Protein AF-A0A9E3YZF7-F1 (afdb_monomer_lite)

pLDDT: mean 89.12, std 10.23, range [32.84, 97.62]

Sequence (125 aa):
ADRARIAAEIYQISLGYLQSQLSGKREDRLLELAFHHESVRYPTLHEMVVREGKEQLAYLEIVHRALGSTAPEEDAGLTFALFRQLEQSAAIEGRPRLDMMRIRRVLHRHITLCSGIDLPAGDGA

Foldseek 3Di:
DVLLVLLVVCLVVVLVVLCVCQPPPLVVLVVVVVLVVCLVPDVVSVVVVVVVLVVQLVVQLVSLVVLVFPCSSVLSVVVSVLSNVLSVCSSVVVDPDRPSVVVLVSSQVSSCVSNVDNHPSPDDD

Radius of gyration: 15.63 Å; chains: 1; bounding box: 46×19×40 Å

Secondary structure (DSSP, 8-state):
-HHHHHHHHHHHHHHHHHHHHHSS-HHHHHHHHHHHHHTTT-HHHHHHHHHHHHHHHHHHHHHHHHHT-SSHHHHHHHHHHHHHHHHHHHHHH--SS--HHHHHHHHHHHHHHHH----------

Structure (mmCIF, N/CA/C/O backbone):
data_AF-A0A9E3YZF7-F1
#
_entry.id   AF-A0A9E3YZF7-F1
#
loop_
_atom_site.group_PDB
_atom_site.id
_atom_site.type_symbol
_atom_site.label_atom_id
_atom_site.label_alt_id
_atom_site.label_comp_id
_atom_site.label_asym_id
_atom_site.label_entity_id
_atom_site.label_seq_id
_atom_site.pdbx_PDB_ins_code
_atom_site.Cartn_x
_atom_site.Cartn_y
_atom_site.Cartn_z
_atom_site.occupancy
_atom_site.B_iso_or_equiv
_atom_site.auth_seq_id
_atom_site.auth_comp_id
_atom_site.auth_asym_id
_atom_site.auth_atom_id
_atom_site.pdbx_PDB_model_num
ATOM 1 N N . ALA A 1 1 ? 18.743 0.797 -17.522 1.00 61.06 1 ALA A N 1
ATOM 2 C CA . ALA A 1 1 ? 19.389 1.564 -16.438 1.00 61.06 1 ALA A CA 1
ATOM 3 C C . ALA A 1 1 ? 18.359 2.389 -15.666 1.00 61.06 1 ALA A C 1
ATOM 5 O O . ALA A 1 1 ? 18.198 2.148 -14.477 1.00 61.06 1 ALA A O 1
ATOM 6 N N . ASP A 1 2 ? 17.583 3.257 -16.327 1.00 81.12 2 ASP A N 1
ATOM 7 C CA . ASP A 1 2 ? 16.636 4.144 -15.627 1.00 81.12 2 ASP A CA 1
ATOM 8 C C . ASP A 1 2 ? 15.469 3.438 -14.932 1.00 81.12 2 ASP A C 1
ATOM 10 O O . ASP A 1 2 ? 15.172 3.765 -13.791 1.00 81.12 2 ASP A O 1
ATOM 14 N N . ARG A 1 3 ? 14.853 2.417 -15.546 1.00 78.75 3 ARG A N 1
ATOM 15 C CA . ARG A 1 3 ? 13.726 1.693 -14.918 1.00 78.75 3 ARG A CA 1
ATOM 16 C C . ARG A 1 3 ? 14.105 1.021 -13.594 1.00 78.75 3 ARG A C 1
ATOM 18 O O . ARG A 1 3 ? 13.315 1.040 -12.661 1.00 78.75 3 ARG A O 1
ATOM 25 N N . ALA A 1 4 ? 15.319 0.472 -13.496 1.00 83.38 4 ALA A N 1
ATOM 26 C CA . ALA A 1 4 ? 15.799 -0.163 -12.268 1.00 83.38 4 ALA A CA 1
ATOM 27 C C . ALA A 1 4 ? 16.071 0.865 -11.165 1.00 83.38 4 ALA A C 1
ATOM 29 O O . ALA A 1 4 ? 15.709 0.641 -10.013 1.00 83.38 4 ALA A O 1
ATOM 30 N N . ARG A 1 5 ? 16.636 2.024 -11.529 1.00 85.69 5 ARG A N 1
ATOM 31 C CA . ARG A 1 5 ? 16.801 3.156 -10.612 1.00 85.69 5 ARG A CA 1
ATOM 32 C C . ARG A 1 5 ? 15.447 3.667 -10.111 1.00 85.69 5 ARG A C 1
ATOM 34 O O . ARG A 1 5 ? 15.271 3.809 -8.909 1.00 85.69 5 ARG A O 1
ATOM 41 N N . ILE A 1 6 ? 14.484 3.871 -11.011 1.00 84.69 6 ILE A N 1
ATOM 42 C CA . ILE A 1 6 ? 13.131 4.335 -10.666 1.00 84.69 6 ILE A CA 1
ATOM 43 C C . ILE A 1 6 ? 12.419 3.318 -9.763 1.00 84.69 6 ILE A C 1
ATOM 45 O O . ILE A 1 6 ? 11.833 3.704 -8.759 1.00 84.69 6 ILE A O 1
ATOM 49 N N . ALA A 1 7 ? 12.501 2.020 -10.066 1.00 86.19 7 ALA A N 1
ATOM 50 C CA . ALA A 1 7 ? 11.917 0.978 -9.222 1.00 86.19 7 ALA A CA 1
ATOM 51 C C . ALA A 1 7 ? 12.547 0.955 -7.816 1.00 86.19 7 ALA A C 1
ATOM 53 O O . ALA A 1 7 ? 11.830 0.821 -6.823 1.00 86.19 7 ALA A O 1
ATOM 54 N N . ALA A 1 8 ? 13.866 1.150 -7.713 1.00 88.19 8 ALA A N 1
ATOM 55 C CA . ALA A 1 8 ? 14.553 1.263 -6.429 1.00 88.19 8 ALA A CA 1
ATOM 56 C C . ALA A 1 8 ? 14.129 2.524 -5.652 1.00 88.19 8 ALA A C 1
ATOM 58 O O . ALA A 1 8 ? 13.881 2.446 -4.450 1.00 88.19 8 ALA A O 1
ATOM 59 N N . GLU A 1 9 ? 13.990 3.669 -6.325 1.00 89.06 9 GLU A N 1
ATOM 60 C CA . GLU A 1 9 ? 13.493 4.914 -5.723 1.00 89.06 9 GLU A CA 1
ATOM 61 C C . GLU A 1 9 ? 12.051 4.762 -5.226 1.00 89.06 9 GLU A C 1
ATOM 63 O O . GLU A 1 9 ? 11.758 5.105 -4.082 1.00 89.06 9 GLU A O 1
ATOM 68 N N . ILE A 1 10 ? 11.165 4.169 -6.031 1.00 87.81 10 ILE A N 1
ATOM 69 C CA . ILE A 1 10 ? 9.775 3.892 -5.646 1.00 87.81 10 ILE A CA 1
ATOM 70 C C . ILE A 1 10 ? 9.719 2.950 -4.447 1.00 87.81 10 ILE A C 1
ATOM 72 O O . ILE A 1 10 ? 8.917 3.178 -3.541 1.00 87.81 10 ILE A O 1
ATOM 76 N N . TYR A 1 11 ? 10.584 1.935 -4.392 1.00 90.50 11 TYR A N 1
ATOM 77 C CA . TYR A 1 11 ? 10.699 1.069 -3.221 1.00 90.50 11 TYR A CA 1
ATOM 78 C C . TYR A 1 11 ? 11.082 1.854 -1.961 1.00 90.50 11 TYR A C 1
ATOM 80 O O . TYR A 1 1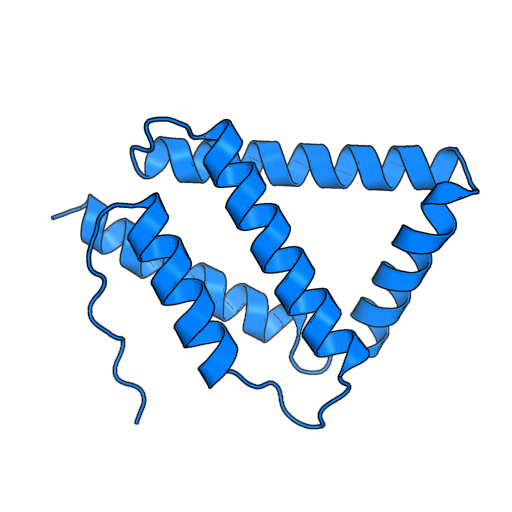1 ? 10.419 1.705 -0.935 1.00 90.50 11 TYR A O 1
ATOM 88 N N . GLN A 1 12 ? 12.089 2.731 -2.030 1.00 91.50 12 GLN A N 1
ATOM 89 C CA . GLN A 1 12 ? 12.503 3.536 -0.874 1.00 91.50 12 GLN A CA 1
ATOM 90 C C . GLN A 1 12 ? 11.423 4.535 -0.439 1.00 91.50 12 GLN A C 1
ATOM 92 O O . GLN A 1 12 ? 11.146 4.652 0.755 1.00 91.50 12 GLN A O 1
ATOM 97 N N . ILE A 1 13 ? 10.766 5.207 -1.389 1.00 91.19 13 ILE A N 1
ATOM 98 C CA . ILE A 1 13 ? 9.657 6.133 -1.113 1.00 91.19 13 ILE A CA 1
ATOM 99 C C . ILE A 1 13 ? 8.499 5.390 -0.444 1.00 91.19 13 ILE A C 1
ATOM 101 O O . ILE A 1 13 ? 7.995 5.825 0.589 1.00 91.19 13 ILE A O 1
ATOM 105 N N . SER A 1 14 ? 8.111 4.243 -0.998 1.00 91.19 14 SER A N 1
ATOM 106 C CA . SER A 1 14 ? 7.028 3.405 -0.480 1.00 91.19 14 SER A CA 1
ATOM 107 C C . SER A 1 14 ? 7.320 2.904 0.935 1.00 91.19 14 SER A C 1
ATOM 109 O O . SER A 1 14 ? 6.450 2.916 1.807 1.00 91.19 14 SER A O 1
ATOM 111 N N . LEU A 1 15 ? 8.568 2.508 1.192 1.00 92.25 15 LEU A N 1
ATOM 112 C CA . LEU A 1 15 ? 9.001 2.075 2.512 1.00 92.25 15 LEU A CA 1
ATOM 113 C C . LEU A 1 15 ? 8.978 3.226 3.526 1.00 92.25 15 LEU A C 1
ATOM 115 O O . LEU A 1 15 ? 8.482 3.050 4.639 1.00 92.25 15 LEU A O 1
ATOM 119 N N . GLY A 1 16 ? 9.481 4.400 3.134 1.00 91.75 16 GLY A N 1
ATOM 120 C CA . GLY A 1 16 ? 9.447 5.607 3.959 1.00 91.75 16 GLY A CA 1
ATOM 121 C C . GLY A 1 16 ? 8.018 6.043 4.276 1.00 91.75 16 GLY A C 1
ATOM 122 O O . GLY A 1 16 ? 7.713 6.358 5.428 1.00 91.75 16 GLY A O 1
ATOM 123 N N . TYR A 1 17 ? 7.120 5.973 3.290 1.00 90.00 17 TYR A N 1
ATOM 124 C CA . TYR A 1 17 ? 5.695 6.226 3.477 1.00 90.00 17 TYR A CA 1
ATOM 125 C C . TYR A 1 17 ? 5.106 5.292 4.540 1.00 90.00 17 TYR A C 1
ATOM 127 O O . TYR A 1 17 ? 4.625 5.782 5.562 1.00 90.00 17 TYR A O 1
ATOM 135 N N . LEU A 1 18 ? 5.223 3.970 4.369 1.00 90.12 18 LEU A N 1
ATOM 136 C CA . LEU A 1 18 ? 4.669 2.989 5.311 1.00 90.12 18 LEU A CA 1
ATOM 137 C C . LEU A 1 18 ? 5.261 3.147 6.715 1.00 90.12 18 LEU A C 1
ATOM 139 O O . LEU A 1 18 ? 4.534 3.118 7.706 1.00 90.12 18 LEU A O 1
ATOM 143 N N . GLN A 1 19 ? 6.569 3.389 6.819 1.00 91.31 19 GLN A N 1
ATOM 144 C CA . GLN A 1 19 ? 7.202 3.660 8.105 1.00 91.31 19 GLN A CA 1
ATOM 145 C C . GLN A 1 19 ? 6.609 4.912 8.768 1.00 91.31 19 GLN A C 1
ATOM 147 O O . GLN A 1 19 ? 6.318 4.879 9.963 1.00 91.31 19 GLN A O 1
ATOM 152 N N . SER A 1 20 ? 6.389 5.989 8.011 1.00 89.62 20 SER A N 1
ATOM 153 C CA . SER A 1 20 ? 5.836 7.253 8.519 1.00 89.62 20 SER A CA 1
ATOM 154 C C . SER A 1 20 ? 4.348 7.180 8.886 1.00 89.62 20 SER A C 1
ATOM 156 O O . SER A 1 20 ? 3.895 7.910 9.769 1.00 89.62 20 SER A O 1
ATOM 158 N N . GLN A 1 21 ? 3.578 6.324 8.206 1.00 85.00 21 GLN A N 1
ATOM 159 C CA . GLN A 1 21 ? 2.146 6.141 8.459 1.00 85.00 21 GLN A CA 1
ATOM 160 C C . GLN A 1 21 ? 1.880 5.190 9.623 1.00 85.00 21 GLN A C 1
ATOM 162 O O . GLN A 1 21 ? 0.835 5.285 10.255 1.00 85.00 21 GLN A O 1
ATOM 167 N N . LEU A 1 22 ? 2.813 4.284 9.923 1.00 85.50 22 LEU A N 1
ATOM 168 C CA . LEU A 1 22 ? 2.596 3.227 10.912 1.00 85.50 22 LEU A CA 1
ATOM 169 C C . LEU A 1 22 ? 3.386 3.426 12.205 1.00 85.50 22 LEU A C 1
ATOM 171 O O . LEU A 1 22 ? 2.968 2.946 13.259 1.00 85.50 22 LEU A O 1
ATOM 175 N N . SER A 1 23 ? 4.501 4.158 12.172 1.00 87.56 23 SER A N 1
ATOM 176 C CA . SER A 1 23 ? 5.291 4.430 13.377 1.00 87.56 23 SER A CA 1
ATOM 177 C C . SER A 1 23 ? 4.618 5.502 14.230 1.00 87.56 23 SER A C 1
ATOM 179 O O . SER A 1 23 ? 4.558 6.663 13.840 1.00 87.56 23 SER A O 1
ATOM 181 N N . GLY A 1 24 ? 4.118 5.118 15.407 1.00 82.50 24 GLY A N 1
ATOM 182 C CA . GLY A 1 24 ? 3.544 6.054 16.382 1.00 82.50 24 GLY A CA 1
ATOM 183 C C . GLY A 1 24 ? 2.151 6.597 16.041 1.00 82.50 24 GLY A C 1
ATOM 184 O O . GLY A 1 24 ? 1.628 7.390 16.810 1.00 82.50 24 GLY A O 1
ATOM 185 N N . LYS A 1 25 ? 1.527 6.151 14.941 1.00 86.25 25 LYS A N 1
ATOM 186 C CA . LYS A 1 25 ? 0.201 6.614 14.475 1.00 86.25 25 LYS A CA 1
ATOM 187 C C . LYS A 1 25 ? -0.896 5.555 14.575 1.00 86.25 25 LYS A C 1
ATOM 189 O O . LYS A 1 25 ? -1.870 5.558 13.828 1.00 86.25 25 L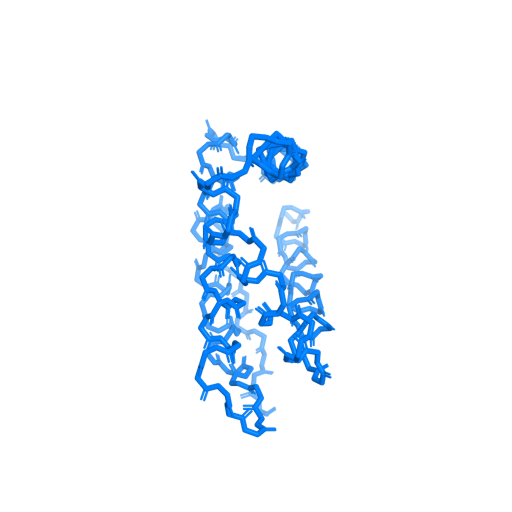YS A O 1
ATOM 194 N N . ARG A 1 26 ? -0.729 4.587 15.478 1.00 87.81 26 ARG A N 1
ATOM 195 C CA . ARG A 1 26 ? -1.664 3.461 15.603 1.00 87.81 26 ARG A CA 1
ATOM 196 C C . ARG A 1 26 ? -3.096 3.924 15.886 1.00 87.81 26 ARG A C 1
ATOM 198 O O . ARG A 1 26 ? -4.026 3.342 15.341 1.00 87.81 26 ARG A O 1
ATOM 205 N N . GLU A 1 27 ? -3.265 4.923 16.747 1.00 90.25 27 GLU A N 1
ATOM 206 C CA . GLU A 1 27 ? -4.588 5.442 17.115 1.00 90.25 27 GLU A CA 1
ATOM 207 C C . GLU A 1 27 ? -5.304 6.046 15.904 1.00 90.25 27 GLU A C 1
ATOM 209 O O . GLU A 1 27 ? -6.443 5.669 15.634 1.00 90.25 27 GLU A O 1
ATOM 214 N N . ASP A 1 28 ? -4.601 6.851 15.105 1.00 90.62 28 ASP A N 1
ATOM 215 C CA . ASP A 1 28 ? -5.127 7.399 13.850 1.00 90.62 28 ASP A CA 1
ATOM 216 C C . ASP A 1 28 ? -5.547 6.282 12.883 1.00 90.62 28 ASP A C 1
ATOM 218 O O . ASP A 1 28 ? -6.643 6.316 12.328 1.00 90.62 28 ASP A O 1
ATOM 222 N N . ARG A 1 29 ? -4.722 5.236 12.724 1.00 91.06 29 ARG A N 1
ATOM 223 C CA . ARG A 1 29 ? -5.047 4.097 11.843 1.00 91.06 29 ARG A CA 1
ATOM 224 C C . ARG A 1 29 ? -6.264 3.305 12.320 1.00 91.06 29 ARG A C 1
ATOM 226 O O . ARG A 1 29 ? -7.047 2.828 11.503 1.00 91.06 29 ARG A O 1
ATOM 233 N N . LEU A 1 30 ? -6.432 3.138 13.632 1.00 92.88 30 LEU A N 1
ATOM 234 C CA . LEU A 1 30 ? -7.620 2.489 14.190 1.00 92.88 30 LEU A CA 1
ATOM 235 C C . LEU A 1 30 ? -8.874 3.330 13.971 1.00 92.88 30 LEU A C 1
ATOM 237 O O . LEU A 1 30 ? -9.926 2.775 13.657 1.00 92.88 30 LEU A O 1
ATOM 241 N N . LEU A 1 31 ? -8.758 4.650 14.120 1.00 93.31 31 LEU A N 1
ATOM 242 C CA . LEU A 1 31 ? -9.848 5.574 13.854 1.00 93.31 31 LEU A CA 1
ATOM 243 C C . LEU A 1 31 ? -10.257 5.523 12.378 1.00 93.31 31 LEU A C 1
ATOM 245 O O . LEU A 1 31 ? -11.437 5.362 12.077 1.00 93.31 31 LEU A O 1
ATOM 249 N N . GLU A 1 32 ? -9.293 5.578 11.458 1.00 91.44 32 GLU A N 1
ATOM 250 C CA . GLU A 1 32 ? -9.543 5.408 10.024 1.00 91.44 32 GLU A CA 1
ATOM 251 C C . GLU A 1 32 ? -10.218 4.065 9.724 1.00 91.44 32 GLU A C 1
ATOM 253 O O . GLU A 1 32 ? -11.222 4.027 9.015 1.00 91.44 32 GLU A O 1
ATOM 258 N N . LEU A 1 33 ? -9.736 2.961 10.305 1.00 93.25 33 LEU A N 1
ATOM 259 C CA . LEU A 1 33 ? -10.353 1.644 10.128 1.00 93.25 33 LEU A CA 1
ATOM 260 C C . LEU A 1 33 ? -11.807 1.617 10.626 1.00 93.25 33 LEU A C 1
ATOM 262 O O . LEU A 1 33 ? -12.675 1.048 9.961 1.00 93.25 33 LEU A O 1
ATOM 266 N N . ALA A 1 34 ? -12.089 2.263 11.760 1.00 93.62 34 ALA A N 1
ATOM 267 C CA . ALA A 1 34 ? -13.446 2.408 12.271 1.00 93.62 34 ALA A CA 1
ATOM 268 C C . ALA A 1 34 ? -14.328 3.212 11.302 1.00 93.62 34 ALA A C 1
ATOM 270 O O . ALA A 1 34 ? -15.430 2.767 10.989 1.00 93.62 34 ALA A O 1
ATOM 271 N N . PHE A 1 35 ? -13.833 4.327 10.750 1.00 93.38 35 PHE A N 1
ATOM 272 C CA . PHE A 1 35 ? -14.545 5.088 9.717 1.00 93.38 35 PHE A CA 1
ATOM 273 C C . PHE A 1 35 ? -14.801 4.256 8.456 1.00 93.38 35 PHE A C 1
ATOM 275 O O . PHE A 1 35 ? -15.904 4.292 7.915 1.00 93.38 35 PHE A O 1
ATOM 282 N N . HIS A 1 36 ? -13.838 3.451 8.007 1.00 93.00 36 HIS A N 1
ATOM 283 C CA . HIS A 1 36 ? -14.054 2.551 6.876 1.00 93.00 36 HIS A CA 1
ATOM 284 C C . HIS A 1 36 ? -15.159 1.527 7.154 1.00 93.00 36 HIS A C 1
ATOM 286 O O . HIS A 1 36 ? -16.019 1.323 6.299 1.00 93.00 36 HIS A O 1
ATOM 292 N N . HIS A 1 37 ? -15.186 0.913 8.338 1.00 93.81 37 HIS A N 1
ATOM 293 C CA . HIS A 1 37 ? -16.262 -0.010 8.713 1.00 93.81 37 HIS A CA 1
ATOM 294 C C . HIS A 1 37 ? -17.622 0.692 8.786 1.00 93.81 37 HIS A C 1
ATOM 296 O O . HIS A 1 37 ? -18.624 0.178 8.292 1.00 93.81 37 HIS A O 1
ATOM 302 N N . GLU A 1 38 ? -17.653 1.885 9.367 1.00 96.62 38 GLU A N 1
ATOM 303 C CA . GLU A 1 38 ? -18.882 2.644 9.567 1.00 96.62 38 GLU A CA 1
ATOM 304 C C . GLU A 1 38 ? -19.416 3.239 8.249 1.00 96.62 38 GLU A C 1
ATOM 306 O O . GLU A 1 38 ? -20.622 3.426 8.078 1.00 96.62 38 GLU A O 1
ATOM 311 N N . SER A 1 39 ? -18.546 3.428 7.251 1.00 97.06 39 SER A N 1
ATOM 312 C CA . SER A 1 39 ? -18.927 3.851 5.897 1.00 97.06 39 SER A CA 1
ATOM 313 C C . SER A 1 39 ? -19.922 2.903 5.223 1.00 97.06 39 SER A C 1
ATOM 315 O O . SER A 1 39 ? -20.680 3.324 4.358 1.00 97.06 39 SER A O 1
ATOM 317 N N . VAL A 1 40 ? -19.987 1.637 5.647 1.00 95.75 40 VAL A N 1
ATOM 318 C CA . VAL A 1 40 ? -20.958 0.659 5.131 1.00 95.75 40 VAL A CA 1
ATOM 319 C C . VAL A 1 40 ? -22.398 1.029 5.519 1.00 95.75 40 VAL A C 1
ATOM 321 O O . VAL A 1 40 ? -23.345 0.586 4.875 1.00 95.75 40 VAL A O 1
ATOM 324 N N . ARG A 1 41 ? -22.580 1.844 6.565 1.00 96.38 41 ARG A N 1
ATOM 325 C CA . ARG A 1 41 ? -23.892 2.210 7.119 1.00 96.38 41 ARG A CA 1
ATOM 326 C C . ARG A 1 41 ? -24.292 3.656 6.848 1.00 96.38 41 ARG A C 1
ATOM 328 O O . ARG A 1 41 ? -25.485 3.940 6.794 1.00 96.38 41 ARG A O 1
ATOM 335 N N . TYR A 1 42 ? -23.329 4.559 6.665 1.00 97.00 42 TYR A N 1
ATOM 336 C CA . TYR A 1 42 ? -23.597 5.985 6.461 1.00 97.00 42 TYR A CA 1
ATOM 337 C C . TYR A 1 42 ? -23.259 6.431 5.031 1.00 97.00 42 TYR A C 1
ATOM 339 O O . TYR A 1 42 ? -22.076 6.516 4.695 1.00 97.00 42 TYR A O 1
ATOM 347 N N . PRO A 1 43 ? -24.261 6.797 4.203 1.00 95.19 43 PRO A N 1
ATOM 348 C CA . PRO A 1 43 ? -24.059 7.127 2.787 1.00 95.19 43 PRO A CA 1
ATOM 349 C C . PRO A 1 43 ? -23.035 8.237 2.527 1.00 95.19 43 PRO A C 1
ATOM 351 O O . PRO A 1 43 ? -22.188 8.109 1.652 1.00 95.19 43 PRO A O 1
ATOM 354 N N . THR A 1 44 ? -23.044 9.307 3.323 1.00 95.50 44 THR A N 1
ATOM 355 C CA . THR A 1 44 ? -22.083 10.410 3.156 1.00 95.50 44 THR A CA 1
ATOM 356 C C . THR A 1 44 ? -20.646 9.959 3.415 1.00 95.50 44 THR A C 1
ATOM 358 O O . THR A 1 44 ? -19.731 10.331 2.685 1.00 95.50 44 THR A O 1
ATOM 361 N N . LEU A 1 45 ? -20.438 9.115 4.429 1.00 94.88 45 LEU A N 1
ATOM 362 C CA . LEU A 1 45 ? -19.122 8.555 4.727 1.00 94.88 45 LEU A CA 1
ATOM 363 C C . LEU A 1 45 ? -18.695 7.544 3.653 1.00 94.88 45 LEU A C 1
ATOM 365 O O . LEU A 1 45 ? -17.527 7.516 3.273 1.00 94.88 45 LEU A O 1
ATOM 369 N N . HIS A 1 46 ? -19.644 6.768 3.121 1.00 96.88 46 HIS A N 1
ATOM 370 C CA . HIS A 1 46 ? -19.422 5.878 1.983 1.00 96.88 46 HIS A CA 1
ATOM 371 C C . HIS A 1 46 ? -18.881 6.634 0.767 1.00 96.88 46 HIS A C 1
ATOM 373 O O . HIS A 1 46 ? -17.855 6.254 0.208 1.00 96.88 46 HIS A O 1
ATOM 379 N N . GLU A 1 47 ? -19.532 7.733 0.383 1.00 96.62 47 GLU A N 1
ATOM 380 C CA . GLU A 1 47 ? -19.110 8.559 -0.753 1.00 96.62 47 GLU A CA 1
ATOM 381 C C . GLU A 1 47 ? -17.692 9.111 -0.568 1.00 96.62 47 GLU A C 1
AT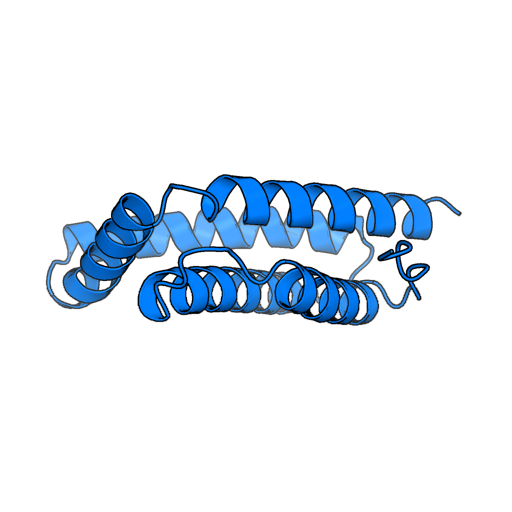OM 383 O O . GLU A 1 47 ? -16.902 9.116 -1.514 1.00 96.62 47 GLU A O 1
ATOM 388 N N . MET A 1 48 ? -17.346 9.529 0.654 1.00 95.44 48 MET A N 1
ATOM 389 C CA . MET A 1 48 ? -16.002 10.013 0.975 1.00 95.44 48 MET A CA 1
ATOM 390 C C . MET A 1 48 ? -14.947 8.912 0.830 1.00 95.44 48 MET A C 1
ATOM 392 O O . MET A 1 48 ? -13.934 9.142 0.173 1.00 95.44 48 MET A O 1
ATOM 396 N N . VAL A 1 49 ? -15.200 7.722 1.385 1.00 94.50 49 VAL A N 1
ATOM 397 C CA . VAL A 1 49 ? -14.298 6.561 1.290 1.00 94.50 49 VAL A CA 1
A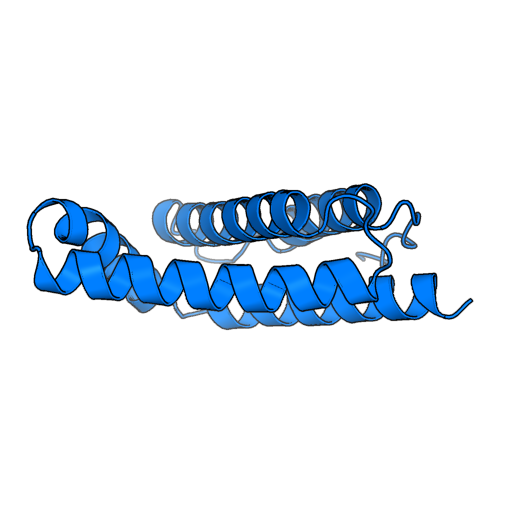TOM 398 C C . VAL A 1 49 ? -14.132 6.098 -0.160 1.00 94.50 49 VAL A C 1
ATOM 400 O O . VAL A 1 49 ? -13.021 5.830 -0.608 1.00 94.50 49 VAL A O 1
ATOM 403 N N . VAL A 1 50 ? -15.221 6.037 -0.932 1.00 95.62 50 VAL A N 1
ATOM 404 C CA . VAL A 1 50 ? -15.164 5.647 -2.349 1.00 95.62 50 VAL A CA 1
ATOM 405 C C . VAL A 1 50 ? -14.373 6.663 -3.170 1.00 95.62 50 VAL A C 1
ATOM 407 O O . VAL A 1 50 ? -13.601 6.272 -4.046 1.00 95.62 50 VAL A O 1
ATOM 410 N N . ARG A 1 51 ? -14.553 7.963 -2.912 1.00 96.06 51 ARG A N 1
ATOM 411 C CA . ARG A 1 51 ? -13.801 9.014 -3.605 1.00 96.06 51 ARG A CA 1
ATOM 412 C C . ARG A 1 51 ? -12.310 8.946 -3.274 1.00 96.06 51 ARG A C 1
ATOM 414 O O . ARG A 1 51 ? -11.506 8.944 -4.199 1.00 96.06 51 ARG A O 1
ATOM 421 N N . GLU A 1 52 ? -11.962 8.832 -1.996 1.00 94.06 52 GLU A N 1
ATOM 422 C CA . GLU A 1 52 ? -10.571 8.701 -1.542 1.00 94.06 52 GLU A CA 1
ATOM 423 C C . GLU A 1 52 ? -9.881 7.483 -2.176 1.00 94.06 52 GLU A C 1
ATOM 425 O O . GLU A 1 52 ? -8.801 7.618 -2.753 1.00 94.06 52 GLU A O 1
ATOM 430 N N . GLY A 1 53 ? -10.543 6.322 -2.192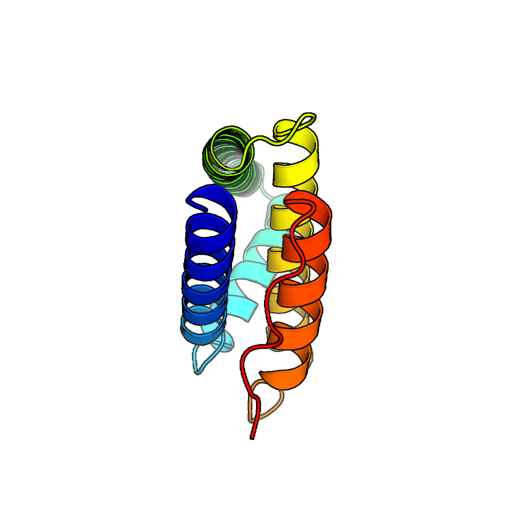 1.00 94.75 53 GLY A N 1
ATOM 431 C CA . GLY A 1 53 ? -10.024 5.132 -2.869 1.00 94.75 53 GLY A CA 1
ATOM 432 C C . GLY A 1 53 ? -9.807 5.333 -4.375 1.00 94.75 53 GLY A C 1
ATOM 433 O O . GLY A 1 53 ? -8.779 4.919 -4.910 1.00 94.75 53 GLY A O 1
ATOM 434 N N . LYS A 1 54 ? -10.733 6.010 -5.072 1.00 96.94 54 LYS A N 1
ATOM 435 C CA . LYS A 1 54 ? -10.585 6.326 -6.507 1.00 96.94 54 LYS A CA 1
ATOM 436 C C . LYS A 1 54 ? -9.402 7.253 -6.781 1.00 96.94 54 LYS A C 1
ATOM 438 O O . LYS A 1 54 ? -8.678 7.032 -7.747 1.00 96.94 54 LYS A O 1
ATOM 443 N N . GLU A 1 55 ? -9.198 8.267 -5.945 1.00 95.88 55 GLU A N 1
ATOM 444 C CA . GLU A 1 55 ? -8.069 9.196 -6.069 1.00 95.88 55 GLU A CA 1
ATOM 445 C C . GLU A 1 55 ? -6.727 8.473 -5.875 1.00 95.88 55 GLU A C 1
ATOM 447 O O . GLU A 1 55 ? -5.793 8.681 -6.652 1.00 95.88 55 GLU A O 1
ATOM 452 N N . GLN A 1 56 ? -6.642 7.563 -4.898 1.00 95.00 56 GLN A N 1
ATOM 453 C CA . GLN A 1 56 ? -5.438 6.758 -4.673 1.00 95.00 56 GLN A CA 1
ATOM 454 C C . GLN A 1 56 ? -5.156 5.792 -5.825 1.00 95.00 56 GLN A C 1
ATOM 456 O O . GLN A 1 56 ? -4.010 5.684 -6.264 1.00 95.00 56 GLN A O 1
ATOM 461 N N . LEU A 1 57 ? -6.186 5.122 -6.348 1.00 97.62 57 LEU A N 1
ATOM 462 C CA . LEU A 1 57 ? -6.045 4.244 -7.510 1.00 97.62 57 LEU A CA 1
ATOM 463 C C . LEU A 1 57 ? -5.565 5.014 -8.744 1.00 97.62 57 LEU A C 1
ATOM 465 O O . LEU A 1 57 ? -4.610 4.579 -9.380 1.00 97.62 57 LEU A O 1
ATOM 469 N N . ALA A 1 58 ? -6.149 6.181 -9.032 1.00 97.44 58 ALA A N 1
ATOM 470 C CA . ALA A 1 58 ? -5.735 7.017 -10.158 1.00 97.44 58 ALA A CA 1
ATOM 471 C C . ALA A 1 58 ? -4.265 7.457 -10.041 1.00 97.44 58 ALA A C 1
ATOM 473 O O . ALA A 1 58 ? -3.520 7.437 -11.021 1.00 97.44 58 ALA A O 1
ATOM 474 N N . TYR A 1 59 ? -3.814 7.813 -8.834 1.00 94.44 59 TYR A N 1
ATOM 475 C CA . TYR A 1 59 ? -2.408 8.134 -8.594 1.00 94.44 59 TYR A CA 1
ATOM 476 C C . TYR A 1 59 ? -1.488 6.923 -8.815 1.00 94.44 59 TYR A C 1
ATOM 478 O O . TYR A 1 59 ? -0.463 7.031 -9.491 1.00 94.44 59 TYR A O 1
ATOM 486 N N . LEU A 1 60 ? -1.848 5.757 -8.274 1.00 95.19 60 LEU A N 1
ATOM 487 C CA . LEU A 1 60 ? -1.056 4.534 -8.418 1.00 95.19 60 LEU A CA 1
ATOM 488 C C . LEU A 1 60 ? -0.995 4.041 -9.868 1.00 95.19 60 LEU A C 1
ATOM 490 O O . LEU A 1 60 ? 0.044 3.540 -10.296 1.00 95.19 60 LEU A O 1
ATOM 494 N N . GLU A 1 61 ? -2.060 4.231 -10.642 1.00 96.62 61 GLU A N 1
ATOM 495 C CA . GLU A 1 61 ? -2.086 3.911 -12.069 1.00 96.62 61 GLU A CA 1
ATOM 496 C C . GLU A 1 61 ? -1.042 4.736 -12.836 1.00 96.62 61 GLU A C 1
ATOM 498 O O . GLU A 1 61 ? -0.285 4.191 -13.643 1.00 96.62 61 GLU A O 1
ATOM 503 N N . ILE A 1 62 ? -0.927 6.038 -12.537 1.00 93.69 62 ILE A N 1
ATOM 504 C CA . ILE A 1 62 ? 0.102 6.914 -13.123 1.00 93.69 62 ILE A CA 1
ATOM 505 C C . ILE A 1 62 ? 1.506 6.384 -12.802 1.00 93.69 62 ILE A C 1
ATOM 507 O O . ILE A 1 62 ? 2.361 6.324 -13.690 1.00 93.69 62 ILE A O 1
ATOM 511 N N . VAL A 1 63 ? 1.741 5.963 -11.555 1.00 89.75 63 VAL A N 1
ATOM 512 C CA . VAL A 1 63 ? 3.031 5.401 -11.121 1.00 89.75 63 VAL A CA 1
ATOM 513 C C . VAL A 1 63 ? 3.363 4.120 -11.890 1.00 89.75 63 VAL A C 1
ATOM 515 O O . VAL A 1 63 ? 4.469 3.988 -12.419 1.00 89.75 63 VAL A O 1
ATOM 518 N N . HIS A 1 64 ? 2.415 3.192 -12.012 1.00 91.69 64 HIS A N 1
ATOM 519 C CA . HIS A 1 64 ? 2.636 1.931 -12.728 1.00 91.69 64 HIS A CA 1
ATOM 520 C C . HIS A 1 64 ? 2.803 2.119 -14.231 1.00 91.69 64 HIS A C 1
ATOM 522 O O . HIS A 1 64 ? 3.644 1.461 -14.850 1.00 91.69 64 HIS A O 1
ATOM 528 N N . ARG A 1 65 ? 2.091 3.081 -14.821 1.00 91.38 65 ARG A N 1
ATOM 529 C CA . ARG A 1 65 ? 2.289 3.476 -16.218 1.00 91.38 65 ARG A CA 1
ATOM 530 C C . ARG A 1 65 ? 3.703 4.024 -16.437 1.00 91.38 65 ARG A C 1
ATOM 532 O O . ARG A 1 65 ? 4.364 3.635 -17.397 1.00 91.38 65 ARG A O 1
ATOM 539 N N . ALA A 1 66 ? 4.209 4.852 -15.519 1.00 85.44 66 ALA A N 1
ATOM 540 C CA . ALA A 1 66 ? 5.581 5.367 -15.568 1.00 85.44 66 ALA A CA 1
ATOM 541 C C . ALA A 1 66 ? 6.649 4.270 -15.378 1.00 85.44 66 ALA A C 1
ATOM 543 O O . ALA A 1 66 ? 7.737 4.354 -15.951 1.00 85.44 66 ALA A O 1
ATOM 544 N N . LEU A 1 67 ? 6.335 3.210 -14.626 1.00 83.12 67 LEU A N 1
ATOM 545 C CA . LEU A 1 67 ? 7.183 2.020 -14.469 1.00 83.12 67 LEU A CA 1
ATOM 546 C C . LEU A 1 67 ? 7.208 1.102 -15.706 1.00 83.12 67 LEU A C 1
ATOM 548 O O . LEU A 1 67 ? 8.069 0.213 -15.811 1.00 83.12 67 LEU A O 1
ATOM 552 N N . GLY A 1 68 ? 6.311 1.341 -16.666 1.00 85.94 68 GLY A N 1
ATOM 553 C CA . GLY A 1 68 ? 6.159 0.542 -17.877 1.00 85.94 68 GLY A CA 1
ATOM 554 C C . GLY A 1 68 ? 5.346 -0.733 -17.661 1.00 85.94 68 GLY A C 1
ATOM 555 O O . GLY A 1 68 ? 5.612 -1.725 -18.337 1.00 85.94 68 GLY A O 1
ATOM 556 N N . SER A 1 69 ? 4.403 -0.725 -16.712 1.00 90.50 69 SER A N 1
ATOM 557 C CA . SER A 1 69 ? 3.426 -1.806 -16.571 1.00 90.50 69 SER A CA 1
ATOM 558 C C . SER A 1 69 ? 2.595 -1.963 -17.850 1.00 90.50 69 SER A C 1
ATOM 560 O O . SER A 1 69 ? 2.224 -0.983 -18.503 1.00 90.50 69 SER A O 1
ATOM 562 N N . THR A 1 70 ? 2.289 -3.213 -18.196 1.00 91.88 70 THR A N 1
ATOM 563 C CA . THR A 1 70 ? 1.358 -3.570 -19.274 1.00 91.88 70 THR A CA 1
ATOM 564 C C . THR A 1 70 ? -0.103 -3.602 -18.815 1.00 91.88 70 THR A C 1
ATOM 566 O O . THR A 1 70 ? -0.984 -3.707 -19.662 1.00 91.88 70 THR A O 1
ATOM 569 N N . ALA A 1 71 ? -0.355 -3.532 -17.505 1.00 94.44 71 ALA A N 1
ATOM 570 C CA . ALA A 1 71 ? -1.669 -3.595 -16.863 1.00 94.44 71 ALA A CA 1
ATOM 571 C C . ALA A 1 71 ? -1.723 -2.616 -15.663 1.00 94.44 71 ALA A C 1
ATOM 573 O O . ALA A 1 71 ? -1.799 -3.035 -14.505 1.00 94.44 71 ALA A O 1
ATOM 574 N N . PRO A 1 72 ? -1.578 -1.297 -15.907 1.00 94.31 72 PRO A N 1
ATOM 575 C CA . PRO A 1 72 ? -1.342 -0.322 -14.842 1.00 94.31 72 PRO A CA 1
ATOM 576 C C . PRO A 1 72 ? -2.532 -0.139 -13.889 1.00 94.31 72 PRO A C 1
ATOM 578 O O . PRO A 1 72 ? -2.311 0.193 -12.726 1.00 94.31 72 PRO A O 1
ATOM 581 N N . GLU A 1 73 ? -3.767 -0.358 -14.350 1.00 96.94 73 GLU A N 1
ATOM 582 C CA . GLU A 1 73 ? -4.974 -0.278 -13.513 1.00 96.94 73 GLU A CA 1
ATOM 583 C C . GLU A 1 73 ? -5.026 -1.446 -12.518 1.00 96.94 73 GLU A C 1
ATOM 585 O O . GLU A 1 73 ? -5.224 -1.251 -11.315 1.00 96.94 73 GLU A O 1
ATOM 590 N N . GLU A 1 74 ? -4.776 -2.665 -12.995 1.00 96.12 74 GLU A N 1
ATOM 591 C CA . GLU A 1 74 ? -4.722 -3.865 -12.168 1.00 96.12 74 GLU A CA 1
ATOM 592 C C . GLU A 1 74 ? -3.563 -3.799 -11.170 1.00 96.12 74 GLU A C 1
ATOM 594 O O . GLU A 1 74 ? -3.755 -4.052 -9.978 1.00 96.12 74 GLU A O 1
ATOM 599 N N . ASP A 1 75 ? -2.376 -3.390 -11.622 1.00 95.38 75 ASP A N 1
ATOM 600 C CA . ASP A 1 75 ? -1.208 -3.235 -10.756 1.00 95.38 75 ASP A CA 1
ATOM 601 C C . ASP A 1 75 ? -1.420 -2.144 -9.694 1.00 95.38 75 ASP A C 1
ATOM 603 O O . ASP A 1 75 ? -0.964 -2.284 -8.551 1.00 95.38 75 ASP A O 1
ATOM 607 N N . ALA A 1 76 ? -2.144 -1.068 -10.022 1.00 96.31 76 ALA A N 1
ATOM 608 C CA . ALA A 1 76 ? -2.548 -0.053 -9.052 1.00 96.31 76 ALA A CA 1
ATOM 609 C C . ALA A 1 76 ? -3.471 -0.642 -7.985 1.00 96.31 76 ALA A C 1
ATOM 611 O O . ALA A 1 76 ? -3.236 -0.433 -6.792 1.00 96.31 76 ALA A O 1
ATOM 612 N N . GLY A 1 77 ? -4.459 -1.439 -8.400 1.00 97.38 77 GLY A N 1
ATOM 613 C CA . GLY A 1 77 ? -5.337 -2.181 -7.497 1.00 97.38 77 GLY A CA 1
ATOM 614 C C . GLY A 1 77 ? -4.571 -3.118 -6.560 1.00 97.38 77 GLY A C 1
ATOM 615 O O . GLY A 1 77 ? -4.829 -3.129 -5.353 1.00 97.38 77 GLY A O 1
ATOM 616 N N . LEU A 1 78 ? -3.583 -3.851 -7.081 1.00 96.25 78 LEU A N 1
ATOM 617 C CA . LEU A 1 78 ? -2.732 -4.739 -6.284 1.00 96.25 78 LEU A CA 1
ATOM 618 C C . LEU A 1 78 ? -1.885 -3.964 -5.265 1.00 96.25 78 LEU A C 1
ATOM 620 O O . LEU A 1 78 ? -1.835 -4.349 -4.094 1.00 96.25 78 LEU A O 1
ATOM 624 N N . THR A 1 79 ? -1.253 -2.858 -5.674 1.00 95.69 79 THR A N 1
ATOM 625 C CA . THR A 1 79 ? -0.493 -1.994 -4.754 1.00 95.69 79 THR A CA 1
ATOM 626 C C . THR A 1 79 ? -1.391 -1.413 -3.669 1.00 95.69 79 THR A C 1
ATOM 628 O O . THR A 1 79 ? -1.042 -1.478 -2.490 1.00 95.69 79 THR A O 1
ATOM 631 N N . PHE A 1 80 ? -2.555 -0.883 -4.045 1.00 96.19 80 PHE A N 1
ATOM 632 C CA . PHE A 1 80 ? -3.517 -0.313 -3.108 1.00 96.19 80 PHE A CA 1
ATOM 633 C C . PHE A 1 80 ? -3.949 -1.350 -2.063 1.00 96.19 80 PHE A C 1
ATOM 635 O O . PHE A 1 80 ? -3.827 -1.109 -0.861 1.00 96.19 80 PHE A O 1
ATOM 642 N N . ALA A 1 81 ? -4.364 -2.543 -2.501 1.00 95.94 81 ALA A N 1
ATOM 643 C CA . ALA A 1 81 ? -4.773 -3.622 -1.605 1.00 95.94 81 ALA A CA 1
ATOM 644 C C . ALA A 1 81 ? -3.649 -4.046 -0.645 1.00 95.94 81 ALA A C 1
ATOM 646 O O . ALA A 1 81 ? -3.889 -4.248 0.548 1.00 95.94 81 ALA A O 1
ATOM 647 N N . LEU A 1 82 ? -2.411 -4.138 -1.142 1.00 95.94 82 LEU A N 1
ATOM 648 C CA . LEU A 1 82 ? -1.253 -4.488 -0.326 1.00 95.94 82 LEU A CA 1
ATOM 649 C C . LEU A 1 82 ? -0.994 -3.460 0.779 1.00 95.94 82 LEU A C 1
ATOM 651 O O . LEU A 1 82 ? -0.797 -3.841 1.934 1.00 95.94 82 LEU A O 1
ATOM 655 N N . PHE A 1 83 ? -0.985 -2.171 0.434 1.00 93.62 83 PHE A N 1
ATOM 656 C CA . PHE A 1 83 ? -0.729 -1.097 1.393 1.00 93.62 83 PHE A CA 1
ATOM 657 C C . PHE A 1 83 ? -1.803 -1.089 2.476 1.00 93.62 83 PHE A C 1
ATOM 659 O O . PHE A 1 83 ? -1.476 -1.178 3.659 1.00 93.62 83 PHE A O 1
ATOM 666 N N . ARG A 1 84 ? -3.078 -1.133 2.075 1.00 92.81 84 ARG A N 1
ATOM 667 C CA . ARG A 1 84 ? -4.211 -1.211 3.003 1.00 92.81 84 ARG A CA 1
ATOM 668 C C . ARG A 1 84 ? -4.102 -2.404 3.949 1.00 92.81 84 ARG A C 1
ATOM 670 O O . ARG A 1 84 ? -4.313 -2.252 5.151 1.00 92.81 84 ARG A O 1
ATOM 677 N N . GLN A 1 85 ? -3.713 -3.574 3.443 1.00 93.50 85 GLN A N 1
ATOM 678 C CA . GLN A 1 85 ? -3.540 -4.763 4.275 1.00 93.50 85 GLN A CA 1
ATOM 679 C C . GLN A 1 85 ? -2.376 -4.624 5.266 1.00 93.50 85 GLN A C 1
ATOM 681 O O . GLN A 1 85 ? -2.501 -5.063 6.413 1.00 93.50 85 GLN A O 1
ATOM 686 N N . LEU A 1 86 ? -1.244 -4.044 4.853 1.00 92.75 86 LEU A N 1
ATOM 687 C CA . LEU A 1 86 ? -0.101 -3.803 5.740 1.00 92.75 86 LEU A CA 1
ATOM 688 C C . LEU A 1 86 ? -0.473 -2.831 6.862 1.00 92.75 86 LEU A C 1
ATOM 690 O O . LEU A 1 86 ? -0.163 -3.097 8.025 1.00 92.75 86 LEU A O 1
ATOM 694 N N . GLU A 1 87 ? -1.179 -1.754 6.525 1.00 91.56 87 GLU A N 1
ATOM 695 C CA . GLU A 1 87 ? -1.630 -0.755 7.490 1.00 91.56 87 GLU A CA 1
ATOM 696 C C . GLU A 1 87 ? -2.640 -1.332 8.481 1.00 91.56 87 GLU A C 1
ATOM 698 O O . GLU A 1 87 ? -2.457 -1.220 9.696 1.00 91.56 87 GLU A O 1
ATOM 703 N N . GLN A 1 88 ? -3.659 -2.028 7.972 1.00 92.50 88 GLN A N 1
ATOM 704 C CA . GLN A 1 88 ? -4.669 -2.686 8.793 1.00 92.50 88 GLN A CA 1
ATOM 705 C C . GLN A 1 88 ? -4.043 -3.733 9.720 1.00 92.50 88 GLN A C 1
ATOM 707 O O . GLN A 1 88 ? -4.355 -3.768 10.912 1.00 92.50 88 GLN A O 1
ATOM 712 N N . SER A 1 89 ? -3.131 -4.564 9.203 1.00 90.81 89 SER A N 1
ATOM 713 C CA . SER A 1 89 ? -2.453 -5.586 10.010 1.00 90.81 89 SER A CA 1
ATOM 714 C C . SER A 1 89 ? -1.629 -4.941 11.123 1.00 90.81 89 SER A C 1
ATOM 716 O O . SER A 1 89 ? -1.729 -5.357 12.273 1.00 90.81 89 SER A O 1
ATOM 718 N N . ALA A 1 90 ? -0.862 -3.891 10.820 1.00 90.06 90 ALA A N 1
ATOM 719 C CA . ALA A 1 90 ? -0.068 -3.185 11.822 1.00 90.06 90 ALA A CA 1
ATOM 720 C C . ALA A 1 90 ? -0.941 -2.540 12.915 1.00 90.06 90 ALA A C 1
ATOM 722 O O . ALA A 1 90 ? -0.609 -2.630 14.100 1.00 90.06 90 ALA A O 1
ATOM 723 N N . ALA A 1 91 ? -2.073 -1.937 12.537 1.00 90.56 91 ALA A N 1
ATOM 724 C CA . ALA A 1 91 ? -3.003 -1.323 13.480 1.00 90.56 91 ALA A CA 1
ATOM 725 C C . ALA A 1 91 ? -3.647 -2.358 14.422 1.00 90.56 91 ALA A C 1
ATOM 727 O O . ALA A 1 91 ? -3.647 -2.169 15.646 1.00 90.56 91 ALA A O 1
ATOM 728 N N . ILE A 1 92 ? -4.147 -3.466 13.857 1.00 91.69 92 ILE A N 1
ATOM 729 C CA . ILE A 1 92 ? -4.839 -4.537 14.592 1.00 91.69 92 ILE A CA 1
ATOM 730 C C . ILE A 1 92 ? -3.871 -5.327 15.474 1.00 91.69 92 ILE A C 1
ATOM 732 O O . ILE A 1 92 ? -4.169 -5.547 16.646 1.00 91.69 92 ILE A O 1
ATOM 736 N N . GLU A 1 93 ? -2.710 -5.732 14.947 1.00 91.19 93 GLU A N 1
ATOM 737 C CA . GLU A 1 93 ? -1.719 -6.505 15.709 1.00 91.19 93 GLU A CA 1
ATOM 738 C C . GLU A 1 93 ? -1.201 -5.724 16.925 1.00 91.19 93 GLU A C 1
ATOM 740 O O . GLU A 1 93 ? -0.805 -6.329 17.919 1.00 91.19 93 GLU A O 1
ATOM 745 N N . GLY A 1 94 ? -1.193 -4.386 16.854 1.00 85.38 94 GLY A N 1
ATOM 746 C CA . GLY A 1 94 ? -0.910 -3.518 17.999 1.00 85.38 94 GLY A CA 1
ATOM 747 C C . GLY A 1 94 ? 0.461 -3.738 18.636 1.00 85.38 94 GLY A C 1
ATOM 748 O O . GLY A 1 94 ? 0.641 -3.470 19.823 1.00 85.38 94 GLY A O 1
ATOM 749 N N . ARG A 1 95 ? 1.430 -4.242 17.863 1.00 86.44 95 ARG A N 1
ATOM 750 C CA . ARG A 1 95 ? 2.785 -4.493 18.357 1.00 86.44 95 ARG A CA 1
ATOM 751 C C . ARG A 1 95 ? 3.432 -3.179 18.808 1.00 86.44 95 ARG A C 1
ATOM 753 O O . ARG A 1 95 ? 3.286 -2.168 18.123 1.00 86.44 95 ARG A O 1
ATOM 760 N N . PRO A 1 96 ? 4.237 -3.190 19.886 1.00 79.50 96 PRO A N 1
ATOM 761 C CA . PRO A 1 96 ? 4.930 -1.991 20.364 1.00 79.50 96 PRO A CA 1
ATOM 762 C C . PRO A 1 96 ? 5.966 -1.461 19.363 1.00 79.50 96 PRO A C 1
ATOM 764 O O . PRO A 1 96 ? 6.368 -0.303 19.437 1.00 79.50 96 PRO A O 1
ATOM 767 N N . ARG A 1 97 ? 6.423 -2.308 18.433 1.00 84.19 97 ARG A N 1
ATOM 768 C CA . ARG A 1 97 ? 7.316 -1.936 17.336 1.00 84.19 97 ARG A CA 1
ATOM 769 C C . ARG A 1 97 ? 6.795 -2.512 16.030 1.00 84.19 97 ARG A C 1
ATOM 771 O O . ARG A 1 97 ? 6.365 -3.665 15.982 1.00 84.19 97 ARG A O 1
ATOM 778 N N . LEU A 1 98 ? 6.886 -1.705 14.982 1.00 86.69 98 LEU A N 1
ATOM 779 C CA . LEU A 1 98 ? 6.524 -2.088 13.627 1.00 86.69 98 LEU A CA 1
ATOM 780 C C . LEU A 1 98 ? 7.491 -3.157 13.098 1.00 86.69 98 LEU A C 1
ATOM 782 O O . LEU A 1 98 ? 8.709 -2.995 13.189 1.00 86.69 98 LEU A O 1
ATOM 786 N N . ASP A 1 99 ? 6.960 -4.237 12.520 1.00 89.81 99 ASP A N 1
ATOM 787 C CA . ASP A 1 99 ? 7.771 -5.275 11.871 1.00 89.81 99 ASP A CA 1
ATOM 788 C C . ASP A 1 99 ? 8.247 -4.795 10.491 1.00 89.81 99 ASP A C 1
ATOM 790 O O . ASP A 1 99 ? 7.730 -5.169 9.434 1.00 89.81 99 ASP A O 1
ATOM 794 N N . MET A 1 100 ? 9.255 -3.924 10.514 1.00 90.25 100 MET A N 1
ATOM 795 C CA . MET A 1 100 ? 9.847 -3.358 9.304 1.00 90.25 100 MET A CA 1
ATOM 796 C C . MET A 1 100 ? 10.487 -4.420 8.412 1.00 90.25 100 MET A C 1
ATOM 798 O O . MET A 1 100 ? 10.540 -4.232 7.199 1.00 90.25 100 MET A O 1
ATOM 802 N N . MET A 1 101 ? 10.942 -5.545 8.969 1.00 91.62 101 MET A N 1
ATOM 803 C CA . MET A 1 101 ? 11.495 -6.630 8.160 1.00 91.62 101 MET A CA 1
ATOM 804 C C . MET A 1 101 ? 10.410 -7.287 7.308 1.00 91.62 101 MET A C 1
ATOM 806 O O . MET A 1 101 ? 10.626 -7.526 6.119 1.00 91.62 101 MET A O 1
ATOM 810 N N . ARG A 1 102 ? 9.229 -7.549 7.882 1.00 91.81 102 ARG A N 1
ATOM 811 C CA . ARG A 1 102 ? 8.079 -8.047 7.119 1.00 91.81 102 ARG A CA 1
ATOM 812 C C . ARG A 1 102 ? 7.668 -7.059 6.032 1.00 91.81 102 ARG A C 1
ATOM 814 O O . ARG A 1 102 ? 7.507 -7.486 4.892 1.00 91.81 102 ARG A O 1
ATOM 821 N N . ILE A 1 103 ? 7.549 -5.771 6.360 1.00 92.44 103 ILE A N 1
ATOM 822 C CA . ILE A 1 103 ? 7.175 -4.733 5.385 1.00 92.44 103 IL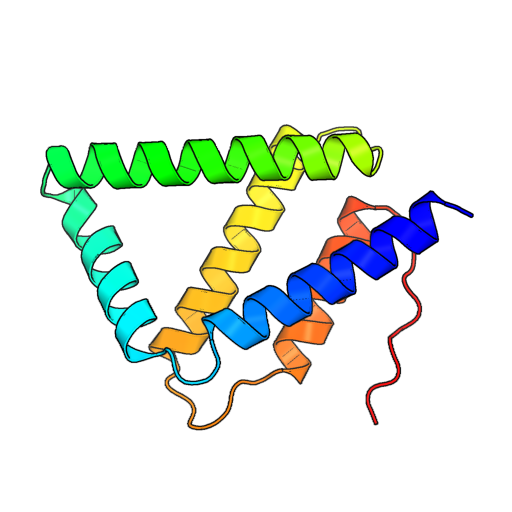E A CA 1
ATOM 823 C C . ILE A 1 103 ? 8.178 -4.691 4.228 1.00 92.44 103 ILE A C 1
ATOM 825 O O . ILE A 1 103 ? 7.764 -4.770 3.075 1.00 92.44 103 ILE A O 1
ATOM 829 N N . ARG A 1 104 ? 9.487 -4.656 4.519 1.00 93.50 104 ARG A N 1
ATOM 830 C CA . ARG A 1 104 ? 10.547 -4.673 3.495 1.00 93.50 104 ARG A CA 1
ATOM 831 C C . ARG A 1 104 ? 10.420 -5.876 2.566 1.00 93.50 104 ARG A C 1
ATOM 833 O O . ARG A 1 104 ? 10.400 -5.695 1.355 1.00 93.50 104 ARG A O 1
ATOM 840 N N . ARG A 1 105 ? 10.281 -7.090 3.114 1.00 93.88 105 ARG A N 1
ATOM 841 C CA . ARG A 1 105 ? 10.163 -8.319 2.306 1.00 93.88 105 ARG A CA 1
ATOM 842 C C . ARG A 1 105 ? 8.927 -8.311 1.409 1.00 93.88 105 ARG A C 1
ATOM 844 O O . ARG A 1 105 ? 9.022 -8.662 0.238 1.00 93.88 105 ARG A O 1
ATOM 851 N N . VAL A 1 106 ? 7.775 -7.924 1.957 1.00 93.81 106 VAL A N 1
ATOM 852 C CA . VAL A 1 106 ? 6.506 -7.893 1.215 1.00 93.81 106 VAL A CA 1
ATOM 853 C C . VAL A 1 106 ? 6.560 -6.854 0.097 1.00 93.81 106 VAL A C 1
ATOM 855 O O . VAL A 1 106 ? 6.228 -7.161 -1.045 1.00 93.81 106 VAL A O 1
ATOM 858 N N . LEU A 1 107 ? 7.036 -5.649 0.405 1.00 92.31 107 LEU A N 1
ATOM 859 C CA . LEU A 1 107 ? 7.121 -4.551 -0.548 1.00 92.31 107 LEU A CA 1
ATOM 860 C C . LEU A 1 107 ? 8.168 -4.813 -1.641 1.00 92.31 107 LEU A C 1
ATOM 862 O O . LEU A 1 107 ? 7.910 -4.546 -2.811 1.00 92.31 107 LEU A O 1
ATOM 866 N N . HIS A 1 108 ? 9.320 -5.388 -1.279 1.00 92.25 108 HIS A N 1
ATOM 867 C CA . HIS A 1 108 ? 10.350 -5.808 -2.236 1.00 92.25 108 HIS A CA 1
ATOM 868 C C . HIS A 1 108 ? 9.792 -6.834 -3.221 1.00 92.25 108 HIS A C 1
ATOM 870 O O . HIS A 1 108 ? 9.900 -6.645 -4.435 1.00 92.25 108 HIS A O 1
ATOM 876 N N . ARG A 1 109 ? 9.115 -7.874 -2.711 1.00 93.19 109 ARG A N 1
ATOM 877 C CA . ARG A 1 109 ? 8.474 -8.890 -3.551 1.00 93.19 109 ARG A CA 1
ATOM 878 C C . ARG A 1 109 ? 7.445 -8.270 -4.492 1.00 93.19 109 ARG A C 1
ATOM 880 O O . ARG A 1 109 ? 7.439 -8.606 -5.672 1.00 93.19 109 ARG A O 1
ATOM 887 N N . HIS A 1 110 ? 6.599 -7.383 -3.978 1.00 92.75 110 HIS A N 1
ATOM 888 C CA . HIS A 1 110 ? 5.560 -6.716 -4.760 1.00 92.75 110 HIS A CA 1
ATOM 889 C C . HIS A 1 110 ? 6.138 -5.876 -5.900 1.00 92.75 110 HIS A C 1
ATOM 891 O O . HIS A 1 110 ? 5.788 -6.082 -7.056 1.00 92.75 110 HIS A O 1
ATOM 897 N N . ILE A 1 111 ? 7.095 -4.994 -5.603 1.00 89.44 111 ILE A N 1
ATOM 898 C CA . ILE A 1 111 ? 7.686 -4.113 -6.620 1.00 89.44 111 ILE A CA 1
ATOM 899 C C . ILE A 1 111 ? 8.489 -4.912 -7.648 1.00 89.44 111 ILE A C 1
ATOM 901 O O . ILE A 1 111 ? 8.440 -4.593 -8.835 1.00 89.44 111 ILE A O 1
ATOM 905 N N . THR A 1 112 ? 9.172 -5.978 -7.228 1.00 89.75 112 THR A N 1
ATOM 906 C CA . THR A 1 112 ? 9.862 -6.891 -8.153 1.00 89.75 112 THR A CA 1
ATOM 907 C C . THR A 1 112 ? 8.877 -7.518 -9.144 1.00 89.75 112 THR A C 1
ATOM 909 O O . THR A 1 112 ? 9.163 -7.579 -10.337 1.00 89.75 112 THR A O 1
ATOM 912 N N . LEU A 1 113 ? 7.692 -7.934 -8.677 1.00 89.38 113 LEU A N 1
ATOM 913 C CA . LEU A 1 113 ? 6.651 -8.506 -9.536 1.00 89.38 113 LEU A CA 1
ATOM 914 C C . LEU A 1 113 ? 6.037 -7.468 -10.483 1.00 89.38 113 LEU A C 1
ATOM 916 O O . LEU A 1 113 ? 5.944 -7.746 -11.674 1.00 89.38 113 LEU A O 1
ATOM 920 N N . CYS A 1 114 ? 5.678 -6.278 -9.993 1.00 86.69 114 CYS A N 1
ATOM 921 C CA . CYS A 1 114 ? 5.071 -5.235 -10.832 1.00 86.69 114 CYS A CA 1
ATOM 922 C C . CYS A 1 114 ? 6.053 -4.640 -11.854 1.00 86.69 114 CYS A C 1
ATOM 924 O O . CYS A 1 114 ? 5.664 -4.274 -12.957 1.00 86.69 114 CYS A O 1
ATOM 926 N N . SER A 1 115 ? 7.337 -4.517 -11.506 1.00 82.56 115 SER A N 1
ATOM 927 C CA . SER A 1 115 ? 8.336 -3.919 -12.405 1.00 82.56 115 SER A CA 1
ATOM 928 C C . SER A 1 115 ? 9.025 -4.934 -13.322 1.00 82.56 115 SER A C 1
ATOM 930 O O . SER A 1 115 ? 9.584 -4.541 -14.350 1.00 82.56 115 SER A O 1
ATOM 932 N N . GLY A 1 116 ? 9.017 -6.221 -12.956 1.00 85.31 116 GLY A N 1
ATOM 933 C CA . GLY A 1 116 ? 9.826 -7.259 -13.600 1.00 85.31 116 GLY A CA 1
ATOM 934 C C . GLY A 1 116 ? 11.334 -7.064 -13.395 1.00 85.31 116 GLY A C 1
ATOM 935 O O . GLY A 1 116 ? 12.132 -7.615 -14.153 1.00 85.31 116 GLY A O 1
ATOM 936 N N . ILE A 1 117 ? 11.731 -6.243 -12.419 1.00 83.31 117 ILE A N 1
ATOM 937 C CA . ILE A 1 117 ? 13.124 -5.903 -12.125 1.00 83.31 117 ILE A CA 1
ATOM 938 C C . ILE A 1 117 ? 13.487 -6.513 -10.784 1.00 83.31 117 ILE A C 1
ATOM 940 O O . ILE A 1 117 ? 12.859 -6.203 -9.774 1.00 83.31 117 ILE A O 1
ATOM 944 N N . ASP A 1 118 ? 14.534 -7.336 -10.773 1.00 83.38 118 ASP A N 1
ATOM 945 C CA . ASP A 1 118 ? 15.113 -7.816 -9.526 1.00 83.38 118 ASP A CA 1
ATOM 946 C C . ASP A 1 118 ? 15.823 -6.652 -8.832 1.00 83.38 118 ASP A C 1
ATOM 948 O O . ASP A 1 118 ? 16.888 -6.188 -9.257 1.00 83.38 118 ASP A O 1
ATOM 952 N N . LEU A 1 119 ? 15.167 -6.102 -7.813 1.00 78.19 119 LEU A N 1
ATOM 953 C CA . LEU A 1 119 ? 15.761 -5.061 -6.995 1.00 78.19 119 LEU A CA 1
ATOM 954 C C . LEU A 1 119 ? 16.836 -5.710 -6.125 1.00 78.19 119 LEU A C 1
ATOM 956 O O . LEU A 1 119 ? 16.528 -6.700 -5.454 1.00 78.19 119 LEU A O 1
ATOM 960 N N . PRO A 1 120 ? 18.061 -5.155 -6.057 1.00 68.69 120 PRO A N 1
ATOM 961 C CA . PRO A 1 120 ? 19.039 -5.646 -5.101 1.00 68.69 120 PRO A CA 1
ATOM 962 C C . PRO A 1 120 ? 18.385 -5.625 -3.721 1.00 68.69 120 PRO A C 1
ATOM 964 O O . PRO A 1 120 ? 17.767 -4.623 -3.343 1.00 68.69 120 PRO A O 1
ATOM 967 N N . ALA A 1 121 ? 18.447 -6.752 -3.009 1.00 61.72 121 ALA A N 1
ATOM 968 C CA . ALA A 1 121 ? 17.973 -6.821 -1.639 1.00 61.72 121 ALA A CA 1
ATOM 969 C C . ALA A 1 121 ? 18.725 -5.733 -0.874 1.00 61.72 121 ALA A C 1
ATOM 971 O O . ALA A 1 121 ? 19.926 -5.851 -0.665 1.00 61.72 121 ALA A O 1
ATOM 972 N N . GLY A 1 122 ? 18.052 -4.619 -0.572 1.00 55.78 122 GLY A N 1
ATOM 973 C CA . GLY A 1 122 ? 18.680 -3.532 0.163 1.00 55.78 122 GLY A CA 1
ATOM 974 C C . GLY A 1 122 ? 19.170 -4.118 1.475 1.00 55.78 122 GLY A C 1
ATOM 975 O O . GLY A 1 122 ? 18.333 -4.605 2.239 1.00 55.78 122 GLY A O 1
ATOM 976 N N . ASP A 1 123 ? 20.492 -4.134 1.657 1.00 45.12 123 ASP A N 1
ATOM 977 C CA . ASP A 1 123 ? 21.171 -4.781 2.773 1.00 45.12 123 ASP A CA 1
ATOM 978 C C . ASP A 1 123 ? 20.443 -4.467 4.080 1.00 45.12 123 ASP A C 1
ATOM 980 O O . ASP A 1 123 ? 20.387 -3.328 4.545 1.00 45.12 123 ASP A O 1
ATOM 984 N N . GLY A 1 124 ? 19.810 -5.500 4.626 1.00 44.78 124 GLY A N 1
ATOM 985 C CA . GLY A 1 124 ? 19.268 -5.510 5.970 1.00 44.78 124 GLY A CA 1
ATOM 986 C C . GLY A 1 124 ? 20.249 -6.243 6.866 1.00 44.78 124 GLY A C 1
ATOM 987 O O . GLY A 1 124 ? 20.049 -7.426 7.134 1.00 44.78 124 GLY A O 1
ATOM 988 N N . ALA A 1 125 ? 21.296 -5.531 7.279 1.00 32.84 125 ALA A N 1
ATOM 989 C CA . ALA A 1 125 ? 21.921 -5.713 8.584 1.00 32.84 125 ALA A CA 1
ATOM 990 C C . ALA A 1 125 ? 21.286 -4.709 9.555 1.00 32.84 125 ALA A C 1
ATOM 992 O O . ALA A 1 125 ? 21.067 -3.549 9.133 1.00 32.84 125 ALA A O 1
#